Protein AF-A0A1X0TXT5-F1 (afdb_monomer)

Sequence (78 aa):
MTYINFWKQTFDYKNKSSFRDLLVCMFVNIIILVLIMALGVIVPITWENSIVNLYYIVLVLMIFP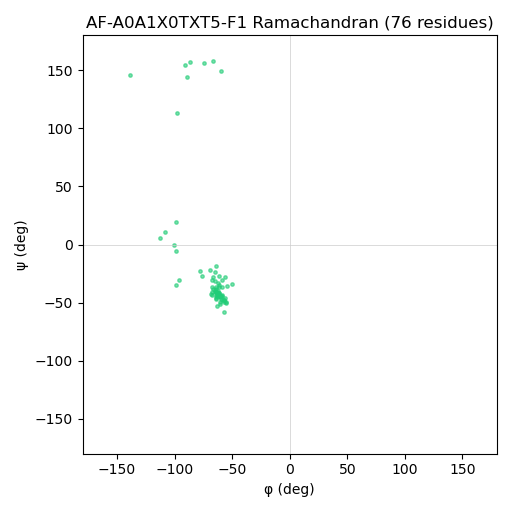MIALIVRVIKNYK

pLDDT: mean 92.25, std 4.69, range [70.38, 97.25]

Foldseek 3Di:
DDLVVLLVCLVPQPAADAVVVLVVNVVVLVVVLVVLVVVLVVDDPVCNVVSVVVSVVSVVSSVSSSVSNVSNHVVNVD

Secondary structure (DSSP, 8-state):
--HHHHHHTTT--SS---HHHHHHHHHHHHHHHHHHHHHHHHS-GGGHHHHHHHHHHHHHHHHHHHHHHHHHHHHH--

Mean predicted aligned error: 3.65 Å

Organism: Mammaliicoccus sciuri (NCBI:txid1296)

Structure (mmCIF, N/CA/C/O backbone):
data_AF-A0A1X0TXT5-F1
#
_entry.id   AF-A0A1X0TXT5-F1
#
loop_
_atom_site.group_PDB
_atom_site.id
_atom_site.type_symbol
_atom_site.label_atom_id
_atom_site.label_alt_id
_atom_site.label_comp_id
_atom_site.label_asym_id
_atom_site.label_entity_id
_atom_site.label_seq_id
_atom_site.pdbx_PDB_ins_code
_atom_site.Cartn_x
_atom_site.Cartn_y
_atom_site.Cartn_z
_atom_site.occupancy
_atom_site.B_iso_or_equiv
_atom_site.auth_seq_id
_atom_site.auth_comp_id
_atom_site.auth_asym_id
_atom_site.auth_atom_id
_atom_site.pdbx_PDB_model_num
ATOM 1 N N . MET A 1 1 ? -1.337 5.973 13.485 1.00 70.38 1 MET A N 1
ATOM 2 C CA . MET A 1 1 ? -1.129 4.619 12.925 1.00 70.38 1 MET A CA 1
ATOM 3 C C . MET A 1 1 ? 0.171 4.574 12.116 1.00 70.38 1 MET A C 1
ATOM 5 O O . MET A 1 1 ? 0.426 5.537 11.407 1.00 70.38 1 MET A O 1
ATOM 9 N N . THR A 1 2 ? 0.999 3.521 12.200 1.00 85.94 2 THR A N 1
ATOM 10 C CA . THR A 1 2 ? 2.131 3.323 11.259 1.00 85.94 2 THR A CA 1
ATOM 11 C C . THR A 1 2 ? 1.684 2.492 10.055 1.00 85.94 2 THR A C 1
ATOM 13 O O . THR A 1 2 ? 0.761 1.685 10.171 1.00 85.94 2 THR A O 1
ATOM 16 N N . TYR A 1 3 ? 2.353 2.635 8.907 1.00 86.19 3 TYR A N 1
ATOM 17 C CA . TYR A 1 3 ? 2.001 1.869 7.704 1.00 86.19 3 TYR A CA 1
ATOM 18 C C . TYR A 1 3 ? 2.225 0.354 7.870 1.00 86.19 3 TYR A C 1
ATOM 20 O O . TYR A 1 3 ? 1.460 -0.459 7.368 1.00 86.19 3 TYR A O 1
ATOM 28 N N . ILE A 1 4 ? 3.207 -0.059 8.674 1.00 88.69 4 ILE A N 1
ATOM 29 C CA . ILE A 1 4 ? 3.396 -1.478 9.019 1.00 88.69 4 ILE A CA 1
ATOM 30 C C . ILE A 1 4 ? 2.197 -2.015 9.811 1.00 88.69 4 ILE A C 1
ATOM 32 O O . ILE A 1 4 ? 1.740 -3.131 9.569 1.00 88.69 4 ILE A O 1
ATOM 36 N N . ASN A 1 5 ? 1.656 -1.224 10.742 1.00 88.75 5 ASN A N 1
ATOM 37 C CA . ASN A 1 5 ? 0.489 -1.643 11.513 1.00 88.75 5 ASN A CA 1
ATOM 38 C C . ASN A 1 5 ? -0.759 -1.759 10.633 1.00 88.75 5 ASN A C 1
ATOM 40 O O . ASN A 1 5 ? -1.595 -2.615 10.905 1.00 88.75 5 ASN A O 1
ATOM 44 N N . PHE A 1 6 ? -0.870 -0.955 9.570 1.00 89.75 6 PHE A N 1
ATOM 45 C CA . PHE A 1 6 ? -1.949 -1.068 8.584 1.00 89.75 6 PHE A CA 1
AT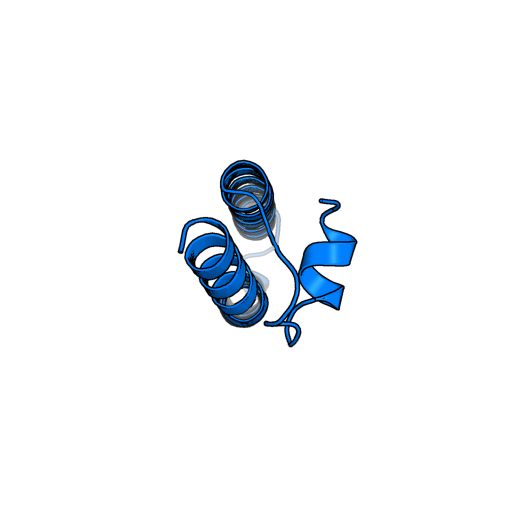OM 46 C C . PHE A 1 6 ? -1.994 -2.466 7.963 1.00 89.75 6 PHE A C 1
ATOM 48 O O . PHE A 1 6 ? -3.038 -3.113 8.006 1.00 89.75 6 PHE A O 1
ATOM 55 N N . 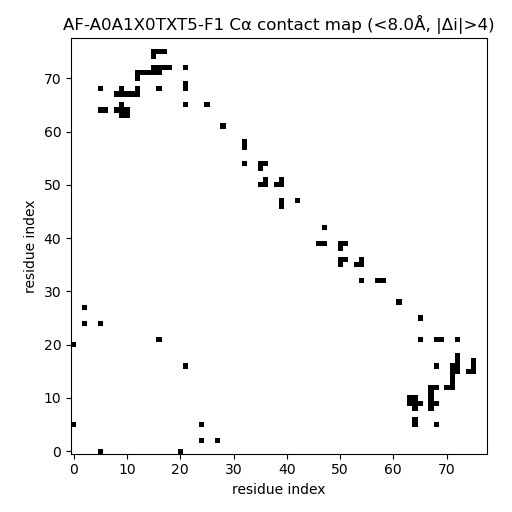TRP A 1 7 ? -0.844 -2.982 7.530 1.00 92.88 7 TRP A N 1
ATOM 56 C CA . TRP A 1 7 ? -0.730 -4.349 7.020 1.00 92.88 7 TRP A CA 1
ATOM 57 C C . TRP A 1 7 ? -0.926 -5.415 8.102 1.00 92.88 7 TRP A C 1
ATOM 59 O O . TRP A 1 7 ? -1.650 -6.386 7.889 1.00 92.88 7 TRP A O 1
ATOM 69 N N . LYS A 1 8 ? -0.348 -5.238 9.298 1.00 93.31 8 LYS A N 1
ATOM 70 C CA . LYS A 1 8 ? -0.521 -6.206 10.401 1.00 93.31 8 LYS A CA 1
ATOM 71 C C . LYS A 1 8 ? -1.976 -6.354 10.848 1.00 93.31 8 LYS A C 1
ATOM 73 O O . LYS A 1 8 ? -2.359 -7.405 11.347 1.00 93.31 8 LYS A O 1
ATOM 78 N N . GLN A 1 9 ? -2.782 -5.314 10.668 1.00 91.75 9 GLN A N 1
ATOM 79 C CA . GLN A 1 9 ? -4.181 -5.276 11.083 1.00 91.75 9 GLN A CA 1
ATOM 80 C C . GLN A 1 9 ? -5.153 -5.571 9.930 1.00 91.75 9 GLN A C 1
ATOM 82 O O . GLN A 1 9 ? -6.335 -5.259 10.039 1.00 91.75 9 GLN A O 1
ATOM 87 N N . THR A 1 10 ? -4.683 -6.202 8.846 1.00 91.25 10 THR A N 1
ATOM 88 C CA . THR A 1 10 ? -5.509 -6.553 7.672 1.00 91.25 10 THR A CA 1
ATOM 89 C C . THR A 1 10 ? -6.755 -7.368 8.032 1.00 91.25 10 THR A C 1
ATOM 91 O O . THR A 1 10 ? -7.805 -7.181 7.430 1.00 91.25 10 THR A O 1
ATOM 94 N N . PHE A 1 11 ? -6.657 -8.247 9.030 1.00 91.88 11 PHE A N 1
ATOM 95 C CA . PHE A 1 11 ? -7.763 -9.106 9.472 1.00 91.88 11 PHE A CA 1
ATOM 96 C C . PHE A 1 11 ? -8.346 -8.687 10.829 1.00 91.88 11 PHE A C 1
ATOM 98 O O . PHE A 1 11 ? -9.136 -9.415 11.430 1.00 91.88 11 PHE A O 1
ATOM 105 N N . ASP A 1 1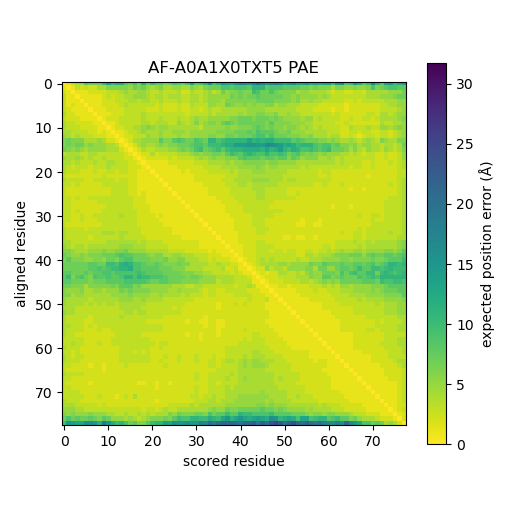2 ? -7.956 -7.516 11.333 1.00 91.06 12 ASP A N 1
ATOM 106 C CA . ASP A 1 12 ? -8.466 -6.977 12.586 1.00 91.06 12 ASP A CA 1
ATOM 107 C C . ASP A 1 12 ? -9.580 -5.959 12.325 1.00 91.06 12 ASP A C 1
ATOM 109 O O . ASP A 1 12 ? -9.357 -4.861 11.817 1.00 91.06 12 ASP A O 1
ATOM 113 N N . TYR A 1 13 ? -10.790 -6.329 12.741 1.00 89.00 13 TYR A N 1
ATOM 114 C CA . TYR A 1 13 ? -12.009 -5.528 12.608 1.00 89.00 13 TYR A CA 1
ATOM 115 C C . TYR A 1 13 ? -12.572 -5.053 13.954 1.00 89.00 13 TYR A C 1
ATOM 117 O O . TYR A 1 13 ? -13.701 -4.544 14.002 1.00 89.00 13 TYR A O 1
ATOM 125 N N . LYS A 1 14 ? -11.857 -5.300 15.059 1.00 84.75 14 LYS A N 1
ATOM 126 C CA . LYS A 1 14 ? -12.327 -5.015 16.424 1.00 84.75 14 LYS A CA 1
ATOM 127 C C . LYS A 1 14 ? -11.761 -3.706 16.958 1.00 84.75 14 LYS A C 1
ATOM 129 O O . LYS A 1 14 ? -12.460 -3.003 17.681 1.00 84.75 14 LYS A O 1
ATOM 134 N N . ASN A 1 15 ? -10.524 -3.380 16.597 1.00 85.00 15 ASN A N 1
ATOM 135 C CA . ASN A 1 15 ? -9.895 -2.143 17.044 1.00 85.00 15 ASN A CA 1
ATOM 136 C C . ASN A 1 15 ? -10.570 -0.892 16.468 1.00 85.00 15 ASN A C 1
ATOM 138 O O . ASN A 1 15 ? -11.230 -0.931 15.433 1.00 85.00 15 ASN A O 1
ATOM 142 N N . LYS A 1 16 ? -10.380 0.239 17.147 1.00 87.50 16 LYS A N 1
ATOM 143 C CA . LYS A 1 16 ? -10.844 1.550 16.683 1.00 87.50 16 LYS A CA 1
ATOM 144 C C . LYS A 1 16 ? -9.769 2.207 15.823 1.00 87.50 16 LYS A C 1
ATOM 146 O O . LYS A 1 16 ? -8.574 2.056 16.077 1.00 87.50 16 LYS A O 1
ATOM 151 N N . SER A 1 17 ? -10.178 2.932 14.791 1.00 89.31 17 SER A N 1
ATOM 152 C CA . SER A 1 17 ? -9.271 3.718 13.949 1.00 89.31 17 SER A CA 1
ATOM 153 C C . SER A 1 17 ? -9.906 5.063 13.631 1.00 89.31 17 SER A C 1
ATOM 155 O O . SER A 1 17 ? -11.126 5.168 13.517 1.00 89.31 17 SER A O 1
ATOM 157 N N . SER A 1 18 ? -9.085 6.104 13.529 1.00 91.75 18 SER A N 1
ATOM 158 C CA . SER A 1 18 ? -9.572 7.454 13.246 1.00 91.75 18 SER A CA 1
ATOM 159 C C . SER A 1 18 ? -9.692 7.698 11.741 1.00 91.75 18 SER A C 1
ATOM 161 O O . SER A 1 18 ? -8.986 7.080 10.943 1.00 91.75 18 SER A O 1
ATOM 163 N N . PHE A 1 19 ? -10.528 8.659 11.336 1.00 91.62 19 PHE A N 1
ATOM 164 C CA . PHE A 1 19 ? -10.587 9.086 9.932 1.00 91.62 19 PHE A CA 1
ATOM 165 C C . PHE A 1 19 ? -9.232 9.614 9.424 1.00 91.62 19 PHE A C 1
ATOM 167 O O . PHE A 1 19 ? -8.874 9.427 8.263 1.00 91.62 19 PHE A O 1
ATOM 174 N N . ARG A 1 20 ? -8.419 1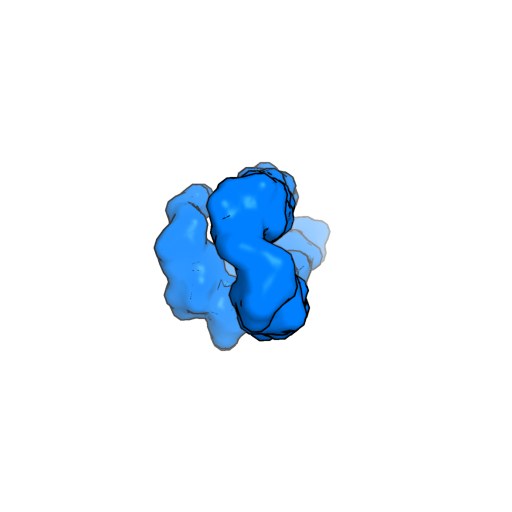0.201 10.313 1.00 91.69 20 ARG A N 1
ATOM 175 C CA . ARG A 1 20 ? -7.047 10.613 9.993 1.00 91.69 20 ARG A CA 1
ATOM 176 C C . ARG A 1 20 ? -6.167 9.420 9.610 1.00 91.69 20 ARG A C 1
ATOM 178 O O . ARG A 1 20 ? -5.386 9.538 8.672 1.00 91.69 2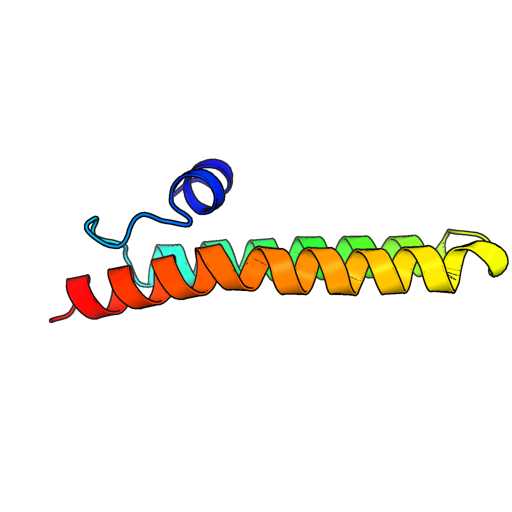0 ARG A O 1
ATOM 185 N N . ASP A 1 21 ? -6.298 8.279 10.292 1.00 91.75 21 ASP A N 1
ATOM 186 C CA . ASP A 1 21 ? -5.532 7.071 9.954 1.00 91.75 21 ASP A CA 1
ATOM 187 C C . ASP A 1 21 ? -5.906 6.541 8.560 1.00 91.75 21 ASP A C 1
ATOM 189 O O . ASP A 1 21 ? -5.022 6.109 7.820 1.00 91.75 21 ASP A O 1
ATOM 193 N N . LEU A 1 22 ? -7.188 6.633 8.180 1.00 92.88 22 LEU A N 1
ATOM 194 C CA . LEU A 1 22 ? -7.669 6.290 6.837 1.00 92.88 22 LEU A CA 1
ATOM 195 C C . LEU A 1 22 ? -7.004 7.152 5.761 1.00 92.88 22 LEU A C 1
ATOM 197 O O . LEU A 1 22 ? -6.439 6.610 4.813 1.00 92.88 22 LEU A O 1
ATOM 201 N N . LEU A 1 23 ? -7.019 8.477 5.935 1.00 94.06 23 LEU A N 1
ATOM 202 C CA . LEU A 1 23 ? -6.406 9.410 4.985 1.00 94.06 23 LEU A CA 1
ATOM 203 C C . LEU A 1 23 ? -4.900 9.176 4.837 1.00 94.06 23 LEU A C 1
ATOM 205 O O . LEU A 1 23 ? -4.393 9.142 3.719 1.00 94.06 23 LEU A O 1
ATOM 209 N N . VAL A 1 24 ? -4.190 8.971 5.951 1.00 94.06 24 VAL A N 1
ATOM 210 C CA . VAL A 1 24 ? -2.742 8.719 5.927 1.00 94.06 24 VAL A CA 1
ATOM 211 C C . VAL A 1 24 ? -2.424 7.411 5.199 1.00 94.06 24 VAL A C 1
ATOM 213 O O . VAL A 1 24 ? -1.554 7.401 4.333 1.00 94.06 24 VAL A O 1
ATOM 216 N N . CYS A 1 25 ? -3.129 6.315 5.499 1.00 94.44 25 CYS A N 1
ATOM 217 C CA . CYS A 1 25 ? -2.867 5.028 4.842 1.00 94.44 25 CYS A CA 1
ATOM 218 C C . CYS A 1 25 ? -3.219 5.067 3.349 1.00 94.44 25 CYS A C 1
ATOM 220 O O . CYS A 1 25 ? -2.470 4.536 2.531 1.00 94.44 25 CYS A O 1
ATOM 222 N N . MET A 1 26 ? -4.312 5.744 2.983 1.00 94.81 26 MET A N 1
ATOM 223 C CA . MET A 1 26 ? -4.704 5.936 1.587 1.00 94.81 26 MET A CA 1
ATOM 224 C C . MET A 1 26 ? -3.658 6.747 0.813 1.00 94.81 26 MET A C 1
ATOM 226 O O . MET A 1 26 ? -3.273 6.355 -0.286 1.00 94.81 26 MET A O 1
ATOM 230 N N . PHE A 1 27 ? -3.144 7.828 1.403 1.00 95.44 27 PHE A N 1
ATOM 231 C CA . PHE A 1 27 ? -2.085 8.635 0.800 1.00 95.44 27 PHE A CA 1
ATOM 232 C C . PHE A 1 27 ? -0.802 7.823 0.564 1.00 95.44 27 PHE A C 1
ATOM 234 O O . PHE A 1 27 ? -0.234 7.870 -0.525 1.00 95.44 27 PHE A O 1
ATOM 241 N N . VAL A 1 28 ? -0.381 7.016 1.543 1.00 95.44 28 VAL A N 1
ATOM 242 C CA . VAL A 1 28 ? 0.797 6.144 1.393 1.00 95.44 28 VAL A CA 1
ATOM 243 C C . VAL A 1 28 ? 0.579 5.071 0.319 1.00 95.44 28 VAL A C 1
ATOM 245 O O . VAL A 1 28 ? 1.481 4.835 -0.481 1.00 95.44 28 VAL A O 1
ATOM 248 N N . ASN A 1 29 ? -0.611 4.461 0.241 1.00 96.00 29 ASN A N 1
ATOM 249 C CA . ASN A 1 29 ? -0.940 3.512 -0.830 1.00 96.00 29 ASN A CA 1
ATOM 250 C C . ASN A 1 29 ? -0.814 4.161 -2.217 1.00 96.00 29 ASN A C 1
ATOM 252 O O . ASN A 1 29 ? -0.201 3.578 -3.107 1.00 96.00 29 ASN A O 1
ATOM 256 N N . ILE A 1 30 ? -1.330 5.384 -2.387 1.00 96.00 30 ILE A N 1
ATOM 257 C CA . ILE A 1 30 ? -1.210 6.133 -3.646 1.00 96.00 30 ILE A CA 1
ATOM 258 C C . ILE A 1 30 ? 0.262 6.386 -3.988 1.00 96.00 30 ILE A C 1
ATOM 260 O O . ILE A 1 30 ? 0.659 6.147 -5.125 1.00 96.00 30 ILE A O 1
ATOM 264 N N . ILE A 1 31 ? 1.085 6.806 -3.020 1.00 96.94 31 ILE A N 1
ATOM 265 C CA . ILE A 1 31 ? 2.527 7.003 -3.241 1.00 96.94 31 ILE A CA 1
ATOM 266 C C . ILE A 1 31 ? 3.181 5.715 -3.748 1.00 96.94 31 ILE A C 1
ATOM 268 O O . ILE A 1 31 ? 3.912 5.755 -4.732 1.00 96.94 31 ILE A O 1
ATOM 272 N N . ILE A 1 32 ? 2.907 4.572 -3.117 1.00 96.00 32 ILE A N 1
ATOM 273 C CA . ILE A 1 32 ? 3.483 3.285 -3.531 1.00 96.00 32 ILE A CA 1
ATOM 274 C C . ILE A 1 32 ? 3.068 2.939 -4.966 1.00 96.00 32 ILE A C 1
ATOM 276 O O . ILE A 1 32 ? 3.914 2.555 -5.770 1.00 96.00 32 ILE A O 1
ATOM 280 N N . LEU A 1 33 ? 1.792 3.120 -5.311 1.00 96.12 33 LEU A N 1
ATOM 281 C CA . LEU A 1 33 ? 1.286 2.866 -6.661 1.00 96.12 33 LEU A CA 1
ATOM 282 C C . LEU A 1 33 ? 1.941 3.781 -7.708 1.00 96.12 33 LEU A C 1
ATOM 284 O O . LEU A 1 33 ? 2.330 3.310 -8.776 1.00 96.12 33 LEU A O 1
ATOM 288 N N . VAL A 1 34 ? 2.118 5.068 -7.394 1.00 96.00 34 VAL A N 1
ATOM 289 C CA . VAL A 1 34 ? 2.822 6.025 -8.264 1.00 96.00 34 VAL A CA 1
ATOM 290 C C . VAL A 1 34 ? 4.283 5.623 -8.451 1.00 96.00 34 VAL A C 1
ATOM 292 O O . VAL A 1 34 ? 4.783 5.671 -9.571 1.00 96.00 34 VAL A O 1
ATOM 295 N N . LEU A 1 35 ? 4.961 5.180 -7.390 1.00 95.81 35 LEU A N 1
ATOM 296 C CA . LEU A 1 35 ? 6.346 4.718 -7.478 1.00 95.81 35 LEU A CA 1
ATOM 297 C C . LEU A 1 35 ? 6.477 3.474 -8.364 1.00 95.81 35 LEU A C 1
ATOM 299 O O . LEU A 1 35 ? 7.394 3.417 -9.177 1.00 95.81 35 LEU A O 1
ATOM 303 N N . ILE A 1 36 ? 5.553 2.513 -8.268 1.00 95.38 36 ILE A N 1
ATOM 304 C CA . ILE A 1 36 ? 5.554 1.330 -9.145 1.00 95.38 36 ILE A CA 1
ATOM 305 C C . ILE A 1 36 ? 5.382 1.746 -10.611 1.00 95.38 36 ILE A C 1
ATOM 307 O O . ILE A 1 36 ? 6.122 1.272 -11.469 1.00 95.38 36 ILE A O 1
ATOM 311 N N . MET A 1 37 ? 4.465 2.671 -10.903 1.00 92.31 37 MET A N 1
ATOM 312 C CA . MET A 1 37 ? 4.287 3.190 -12.265 1.00 92.31 37 MET A CA 1
ATOM 313 C C . MET A 1 37 ? 5.521 3.951 -12.760 1.00 92.31 37 MET A C 1
ATOM 315 O O . MET A 1 37 ? 5.911 3.802 -13.915 1.00 92.31 37 MET A O 1
ATOM 319 N N . ALA A 1 38 ? 6.175 4.723 -11.888 1.00 93.69 38 ALA A N 1
ATOM 320 C CA . ALA A 1 38 ? 7.404 5.436 -12.225 1.00 93.69 38 ALA A CA 1
ATOM 321 C C . ALA A 1 38 ? 8.549 4.479 -12.598 1.00 93.69 38 ALA A C 1
ATOM 323 O O . ALA A 1 38 ? 9.335 4.797 -13.489 1.00 93.69 38 ALA A O 1
ATOM 324 N N . LEU A 1 39 ? 8.619 3.286 -11.990 1.00 91.50 39 LEU A N 1
ATOM 325 C CA . LEU A 1 39 ? 9.571 2.248 -12.408 1.00 91.50 39 LEU A CA 1
ATOM 326 C C . LEU A 1 39 ? 9.329 1.805 -13.855 1.00 91.50 39 LEU A C 1
ATOM 328 O O . LEU A 1 39 ? 10.294 1.561 -14.575 1.00 91.50 39 LEU A O 1
ATOM 332 N N . GLY A 1 40 ? 8.070 1.774 -14.300 1.00 88.25 40 GLY A N 1
ATOM 333 C CA . GLY A 1 40 ? 7.685 1.458 -15.678 1.00 88.25 40 GLY A CA 1
ATOM 334 C C . GLY A 1 40 ? 8.342 2.358 -16.730 1.00 88.25 40 GLY A C 1
ATOM 335 O O . GLY A 1 40 ? 8.596 1.908 -17.838 1.00 88.25 40 GLY A O 1
ATOM 336 N N . VAL A 1 41 ? 8.678 3.602 -16.370 1.00 88.81 41 VAL A N 1
ATOM 337 C CA . VAL A 1 41 ? 9.347 4.567 -17.263 1.00 88.81 41 VAL A CA 1
ATOM 338 C C . VAL A 1 41 ? 10.841 4.263 -17.427 1.00 88.81 41 VAL A C 1
ATOM 340 O O . VAL A 1 41 ? 11.442 4.621 -18.435 1.00 88.81 41 VAL A O 1
ATOM 343 N N . ILE A 1 42 ? 11.456 3.629 -16.425 1.00 90.88 42 ILE A N 1
ATOM 344 C CA . ILE A 1 42 ? 12.909 3.413 -16.359 1.00 90.88 42 ILE A CA 1
ATOM 345 C C . ILE A 1 42 ? 13.285 2.022 -16.886 1.00 90.88 42 ILE A C 1
ATOM 347 O O . ILE A 1 42 ? 14.385 1.830 -17.406 1.00 90.88 42 ILE A O 1
ATOM 351 N N . VAL A 1 43 ? 12.400 1.034 -16.733 1.00 90.69 43 VAL A N 1
ATOM 352 C CA . VAL A 1 43 ? 12.679 -0.345 -17.149 1.00 90.69 43 VAL A CA 1
ATOM 353 C C . VAL A 1 43 ? 12.615 -0.520 -18.674 1.00 90.69 43 VAL A C 1
ATOM 355 O O . VAL A 1 43 ? 11.923 0.228 -19.363 1.00 90.69 43 VAL A O 1
ATOM 358 N N . PRO A 1 44 ? 13.295 -1.539 -19.230 1.00 92.19 44 PRO A N 1
ATOM 359 C CA . PRO A 1 44 ? 13.157 -1.887 -20.641 1.00 92.19 44 PRO A CA 1
ATOM 360 C C . PRO A 1 44 ? 11.710 -2.247 -21.010 1.00 92.19 44 PRO A C 1
ATOM 362 O O . PRO A 1 44 ? 11.010 -2.870 -20.215 1.00 92.19 44 PRO A O 1
ATOM 365 N N . ILE A 1 45 ? 11.305 -1.975 -22.257 1.00 88.81 45 ILE A N 1
ATOM 366 C CA . ILE A 1 45 ? 9.969 -2.307 -22.804 1.00 88.81 45 ILE A CA 1
ATOM 367 C C . ILE A 1 45 ? 9.564 -3.771 -22.564 1.00 88.81 45 ILE A C 1
ATOM 369 O O . ILE A 1 45 ? 8.404 -4.069 -22.301 1.00 88.81 45 ILE A O 1
ATOM 373 N N . THR A 1 46 ? 10.516 -4.708 -22.582 1.00 93.31 46 THR A N 1
ATOM 374 C CA . THR A 1 46 ? 10.237 -6.131 -22.322 1.00 93.31 46 THR A CA 1
ATOM 375 C C . THR A 1 46 ? 9.732 -6.414 -20.902 1.00 93.31 46 THR A C 1
ATOM 377 O O . THR A 1 46 ? 9.135 -7.462 -20.670 1.00 93.31 46 THR A O 1
ATOM 380 N N . TRP A 1 47 ? 9.942 -5.492 -19.958 1.00 93.75 47 TRP A N 1
ATOM 381 C CA . TRP A 1 47 ? 9.512 -5.592 -18.561 1.00 93.75 47 TRP A CA 1
ATOM 382 C C . TRP A 1 47 ? 8.217 -4.834 -18.265 1.00 93.75 47 TRP A C 1
ATOM 384 O O . TRP A 1 47 ? 7.695 -4.961 -17.158 1.00 93.75 47 TRP A O 1
ATOM 394 N N . GLU A 1 48 ? 7.671 -4.086 -19.225 1.00 90.06 48 GLU A N 1
ATOM 395 C CA . GLU A 1 48 ? 6.482 -3.252 -19.025 1.00 90.06 48 GLU A CA 1
ATOM 396 C C . GLU A 1 48 ? 5.301 -4.072 -18.483 1.00 90.06 48 GLU A C 1
ATOM 398 O O . GLU A 1 48 ? 4.755 -3.753 -17.427 1.00 90.06 48 GLU A O 1
ATOM 403 N N . ASN A 1 49 ? 4.994 -5.213 -19.114 1.00 93.06 49 ASN A N 1
ATOM 404 C CA . ASN A 1 49 ? 3.945 -6.126 -18.646 1.00 93.06 49 ASN A CA 1
ATOM 405 C C . ASN A 1 49 ? 4.194 -6.645 -17.224 1.00 93.06 49 ASN A C 1
ATOM 407 O O . ASN A 1 49 ? 3.251 -6.805 -16.451 1.00 93.06 49 ASN A O 1
ATOM 411 N N . SER A 1 50 ? 5.449 -6.896 -16.852 1.00 94.19 50 SER A N 1
ATOM 412 C CA . SER A 1 50 ? 5.796 -7.341 -15.500 1.00 94.19 50 SER A CA 1
ATOM 413 C C . SER A 1 50 ? 5.543 -6.243 -14.465 1.00 94.19 50 SER A C 1
ATOM 415 O O . SER A 1 50 ? 5.010 -6.534 -13.395 1.00 94.19 50 SER A O 1
ATOM 417 N N . ILE A 1 51 ? 5.867 -4.984 -14.782 1.00 94.94 51 ILE A N 1
ATOM 418 C CA . ILE A 1 51 ? 5.592 -3.836 -13.904 1.00 94.94 51 ILE A CA 1
ATOM 419 C C . ILE A 1 51 ? 4.091 -3.586 -13.774 1.00 94.94 51 ILE A C 1
ATOM 421 O O . ILE A 1 51 ? 3.598 -3.393 -12.664 1.00 94.94 51 ILE A O 1
ATOM 425 N N . VAL A 1 52 ? 3.349 -3.645 -14.878 1.00 94.50 52 VAL A N 1
ATOM 426 C CA . VAL A 1 52 ? 1.890 -3.492 -14.870 1.00 94.50 52 VAL A CA 1
ATOM 427 C C . VAL A 1 52 ? 1.229 -4.613 -14.057 1.00 94.50 52 VAL A C 1
ATOM 429 O O . VAL A 1 52 ? 0.370 -4.349 -13.217 1.00 94.50 52 VAL A O 1
ATOM 432 N N . ASN A 1 53 ? 1.674 -5.863 -14.214 1.00 96.00 53 ASN A N 1
ATOM 433 C CA . ASN A 1 53 ? 1.189 -6.977 -13.396 1.00 96.00 53 ASN A CA 1
ATOM 434 C C . ASN A 1 53 ? 1.512 -6.779 -11.909 1.00 96.00 53 ASN A C 1
ATOM 436 O O . ASN A 1 53 ? 0.650 -7.004 -11.059 1.00 96.00 53 ASN A O 1
ATOM 440 N N . LEU A 1 54 ? 2.723 -6.315 -11.585 1.00 95.94 54 LEU A N 1
ATOM 441 C CA . LEU A 1 54 ? 3.110 -5.982 -10.215 1.00 95.94 54 LEU A CA 1
ATOM 442 C C . LEU A 1 54 ? 2.212 -4.884 -9.630 1.00 95.94 54 LEU A C 1
ATOM 444 O O . LEU A 1 54 ? 1.751 -5.021 -8.497 1.00 95.94 54 LEU A O 1
ATOM 448 N N . TYR A 1 55 ? 1.924 -3.831 -10.400 1.00 96.50 55 TYR A N 1
ATOM 449 C CA . TYR A 1 55 ? 1.001 -2.768 -10.006 1.00 96.50 55 TYR A CA 1
ATOM 450 C C . TYR A 1 55 ? -0.367 -3.338 -9.623 1.00 96.50 55 TYR A C 1
ATOM 452 O O . TYR A 1 55 ? -0.867 -3.056 -8.533 1.00 96.50 55 TYR A O 1
ATOM 460 N N . TYR A 1 56 ? -0.948 -4.190 -10.473 1.00 96.75 56 TYR A N 1
ATOM 461 C CA . TYR A 1 56 ? -2.251 -4.793 -10.197 1.00 96.75 56 TYR A CA 1
ATOM 462 C C . TYR A 1 56 ? -2.234 -5.727 -8.985 1.00 96.75 56 TYR A C 1
ATOM 464 O O . TYR A 1 56 ? -3.164 -5.687 -8.179 1.00 96.75 56 TYR A O 1
ATOM 472 N N . ILE A 1 57 ? -1.177 -6.522 -8.800 1.00 97.25 57 ILE A N 1
ATOM 473 C CA . ILE A 1 57 ? -1.023 -7.378 -7.615 1.00 97.25 57 ILE A CA 1
ATOM 474 C C . ILE A 1 57 ? -0.997 -6.526 -6.344 1.00 97.25 57 ILE A C 1
ATOM 476 O O . ILE A 1 57 ? -1.740 -6.800 -5.401 1.00 97.25 57 ILE A O 1
ATOM 480 N N . VAL A 1 58 ? -0.174 -5.475 -6.316 1.00 96.31 58 VAL A N 1
ATOM 481 C CA . VAL A 1 58 ? -0.06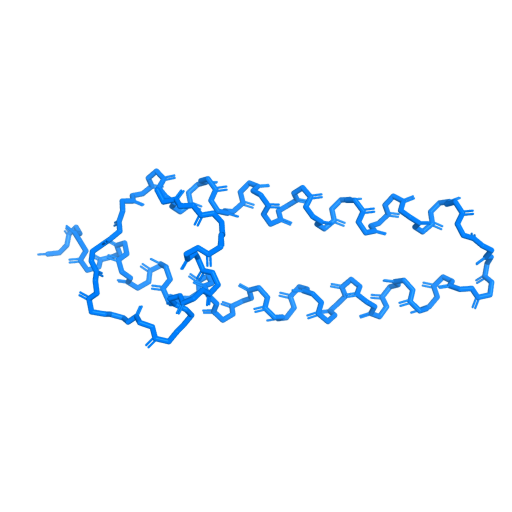6 -4.585 -5.153 1.00 96.31 58 VAL A CA 1
ATOM 482 C C . VAL A 1 58 ? -1.393 -3.881 -4.882 1.00 96.31 58 VAL A C 1
ATOM 484 O O . VAL A 1 58 ? -1.824 -3.827 -3.729 1.00 96.31 58 VAL A O 1
ATOM 487 N N . LEU A 1 59 ? -2.075 -3.407 -5.928 1.00 95.94 59 LEU A N 1
ATOM 488 C CA . LEU A 1 59 ? -3.389 -2.780 -5.815 1.00 95.94 59 LEU A CA 1
ATOM 489 C C . LEU A 1 59 ? -4.395 -3.727 -5.155 1.00 95.94 59 LEU A C 1
ATOM 491 O O . LEU A 1 59 ? -5.037 -3.342 -4.180 1.00 95.94 59 LEU A O 1
ATOM 495 N N . VAL A 1 60 ? -4.490 -4.976 -5.623 1.00 96.44 60 VAL A N 1
ATOM 496 C CA . VAL A 1 60 ? -5.396 -5.980 -5.043 1.00 96.44 60 VAL A CA 1
ATOM 497 C C . VAL A 1 60 ? -5.028 -6.294 -3.592 1.00 96.44 60 VAL A C 1
ATOM 499 O O . VAL A 1 60 ? -5.908 -6.340 -2.734 1.00 96.44 60 VAL A O 1
ATOM 502 N N . LEU A 1 61 ? -3.739 -6.453 -3.279 1.00 95.56 61 LEU A N 1
ATOM 503 C CA . LEU A 1 61 ? -3.288 -6.718 -1.911 1.00 95.56 61 LEU A CA 1
ATOM 504 C C . LEU A 1 61 ? -3.649 -5.584 -0.943 1.00 95.56 61 LEU A C 1
ATOM 506 O O . LEU A 1 61 ? -4.010 -5.859 0.199 1.00 95.56 61 LEU A O 1
ATOM 510 N N . MET A 1 62 ? -3.601 -4.324 -1.386 1.00 95.88 62 MET A N 1
ATOM 511 C CA . MET A 1 62 ? -3.957 -3.161 -0.563 1.00 95.88 62 MET A CA 1
ATOM 512 C C . MET A 1 62 ? -5.457 -3.066 -0.249 1.00 95.88 62 MET A C 1
ATOM 514 O O . MET A 1 62 ? -5.825 -2.437 0.747 1.00 95.88 62 MET A O 1
ATOM 518 N N . ILE A 1 63 ? -6.329 -3.691 -1.050 1.00 94.38 63 ILE A N 1
ATOM 519 C CA . ILE A 1 63 ? -7.783 -3.668 -0.822 1.00 94.38 63 ILE A CA 1
ATOM 520 C C . ILE A 1 63 ? -8.132 -4.309 0.527 1.00 94.38 63 ILE A C 1
ATOM 522 O O . ILE A 1 63 ? -8.943 -3.758 1.272 1.00 94.38 63 ILE A O 1
ATOM 526 N N . PHE A 1 64 ? -7.494 -5.427 0.885 1.00 94.50 64 PHE A N 1
ATOM 527 C CA . PHE A 1 64 ? -7.785 -6.149 2.127 1.00 94.50 64 PHE A CA 1
ATOM 528 C C . PHE A 1 64 ? -7.614 -5.278 3.389 1.00 94.50 64 PHE A C 1
ATOM 530 O O . PHE A 1 64 ? -8.598 -5.086 4.115 1.00 94.50 64 PHE A O 1
ATOM 537 N N . PRO A 1 65 ? -6.431 -4.688 3.664 1.00 94.19 65 PRO A N 1
ATOM 538 C CA . PRO A 1 65 ? -6.259 -3.825 4.827 1.00 94.19 65 PRO A CA 1
ATOM 539 C C . PRO A 1 65 ? -7.073 -2.531 4.731 1.00 94.19 65 PRO A C 1
ATOM 541 O O . PRO A 1 65 ? -7.488 -2.007 5.767 1.00 94.19 65 PRO A O 1
ATOM 544 N N . MET A 1 66 ? -7.367 -2.029 3.522 1.00 95.50 66 MET A N 1
ATOM 545 C CA . MET A 1 66 ? -8.249 -0.868 3.350 1.00 95.50 66 MET A CA 1
ATOM 546 C C . MET A 1 66 ? -9.675 -1.154 3.819 1.00 95.50 66 MET A C 1
ATOM 548 O O . MET A 1 66 ? -10.232 -0.348 4.563 1.00 95.50 66 MET A O 1
ATOM 552 N N . ILE A 1 67 ? -10.251 -2.302 3.453 1.00 94.88 67 ILE A N 1
ATOM 553 C CA . ILE A 1 67 ? -11.589 -2.699 3.913 1.00 94.88 67 ILE A CA 1
ATOM 554 C C . ILE A 1 67 ? -11.611 -2.793 5.441 1.00 94.88 67 ILE A C 1
ATOM 556 O O . ILE A 1 67 ? -12.502 -2.233 6.083 1.00 94.88 67 ILE A O 1
ATOM 560 N N . ALA A 1 68 ? -10.614 -3.445 6.044 1.00 94.38 68 ALA A N 1
ATOM 561 C CA . ALA A 1 68 ? -10.527 -3.549 7.498 1.00 94.38 68 ALA A CA 1
ATOM 562 C C . ALA A 1 68 ? -10.401 -2.181 8.179 1.00 94.38 68 ALA A C 1
ATOM 564 O O . ALA A 1 68 ? -11.066 -1.921 9.183 1.00 94.38 68 ALA A O 1
ATOM 565 N N . LEU A 1 69 ? -9.597 -1.269 7.628 1.00 94.69 69 LEU A N 1
ATOM 566 C CA . LEU A 1 69 ? -9.472 0.090 8.149 1.00 94.69 69 LEU A CA 1
ATOM 567 C C . LEU A 1 69 ? -10.790 0.870 8.038 1.00 94.69 69 LEU A C 1
ATOM 569 O O . LEU A 1 69 ? -11.202 1.479 9.022 1.00 94.69 69 LEU A O 1
ATOM 573 N N . ILE A 1 70 ? -11.490 0.794 6.902 1.00 94.00 70 ILE A N 1
ATOM 574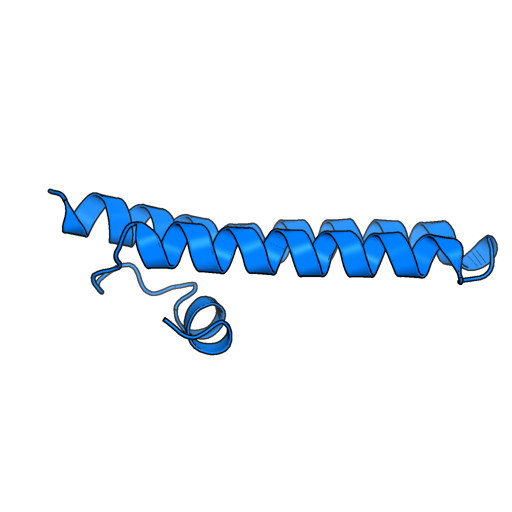 C CA . ILE A 1 70 ? -12.798 1.441 6.700 1.00 94.00 70 ILE A CA 1
ATOM 575 C C . ILE A 1 70 ? -13.817 0.938 7.727 1.00 94.00 70 ILE A C 1
ATOM 577 O O . ILE A 1 70 ? -14.475 1.741 8.386 1.00 94.00 70 ILE A O 1
ATOM 581 N N . VAL A 1 71 ? -13.914 -0.380 7.925 1.00 94.25 71 VAL A N 1
ATOM 582 C CA . VAL A 1 71 ? -14.829 -0.968 8.917 1.00 94.25 71 VAL A CA 1
ATOM 583 C C . VAL A 1 71 ? -14.527 -0.447 10.324 1.00 94.25 71 VAL A C 1
ATOM 585 O O . VAL A 1 71 ? -15.449 -0.103 11.064 1.00 94.25 71 VAL A O 1
ATOM 588 N N . ARG A 1 72 ? -13.248 -0.358 10.701 1.00 93.69 72 ARG A N 1
ATOM 589 C CA . ARG A 1 72 ? -12.832 0.150 12.018 1.00 93.69 72 ARG A CA 1
ATOM 590 C C . ARG A 1 72 ? -13.109 1.634 12.205 1.00 93.69 72 ARG A C 1
ATOM 592 O O . ARG A 1 72 ? -13.479 2.043 13.303 1.00 93.69 72 ARG A O 1
ATOM 599 N N . VAL A 1 73 ? -12.960 2.425 11.146 1.00 94.31 73 VAL A N 1
ATOM 600 C CA . VAL A 1 73 ? -13.324 3.846 11.133 1.00 94.31 73 VAL A CA 1
ATOM 601 C C . VAL A 1 73 ? -14.828 3.985 11.349 1.00 94.31 73 VAL A C 1
ATOM 603 O O . VAL A 1 73 ? -15.231 4.641 12.301 1.00 94.31 73 VAL A O 1
ATOM 606 N N . ILE A 1 74 ? -15.662 3.304 10.555 1.00 92.62 74 ILE A N 1
ATOM 607 C CA . ILE A 1 74 ? -17.131 3.364 10.677 1.00 92.62 74 ILE A CA 1
ATOM 608 C C . ILE A 1 74 ? -17.585 2.982 12.091 1.00 92.62 74 ILE A C 1
ATOM 610 O O . ILE A 1 74 ? -18.388 3.688 12.693 1.00 92.62 74 ILE A O 1
ATOM 614 N N . LYS A 1 75 ? -17.035 1.899 12.654 1.00 90.50 75 LYS A N 1
ATOM 615 C CA . LYS A 1 75 ? -17.339 1.464 14.027 1.00 90.50 75 LYS A CA 1
ATOM 616 C C . LYS A 1 75 ? -16.887 2.445 15.107 1.00 90.50 75 LYS A C 1
ATOM 618 O O . LYS A 1 75 ? -17.403 2.383 16.211 1.00 90.50 75 LYS A O 1
ATOM 623 N N . ASN A 1 76 ? -15.899 3.293 14.839 1.00 91.50 76 ASN A N 1
ATOM 624 C CA . ASN A 1 76 ? -15.431 4.277 15.811 1.00 91.50 76 ASN A CA 1
ATOM 625 C C . ASN A 1 76 ? -16.359 5.501 15.903 1.00 91.50 76 ASN A C 1
ATOM 627 O O . ASN A 1 76 ? -16.355 6.179 16.926 1.00 91.50 76 ASN A O 1
ATOM 631 N N . TYR A 1 77 ? -17.137 5.775 14.851 1.00 83.94 77 TYR A N 1
ATOM 632 C CA . TYR A 1 77 ? -18.108 6.875 14.792 1.00 83.94 77 TYR A CA 1
ATOM 633 C C . TYR A 1 77 ? -19.561 6.424 15.024 1.00 83.94 77 TYR A C 1
ATOM 635 O O . TYR A 1 77 ? -20.462 7.259 14.980 1.00 83.94 77 TYR A O 1
ATOM 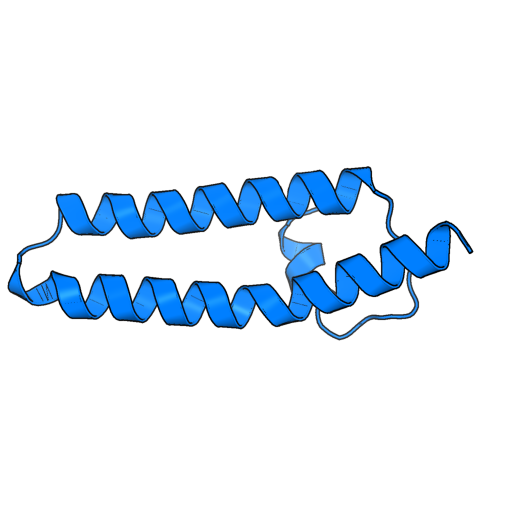643 N N . LYS A 1 78 ? -19.784 5.124 15.248 1.00 70.81 78 LYS A N 1
ATOM 644 C CA . LYS A 1 78 ? -21.073 4.532 15.620 1.00 70.81 78 LYS A CA 1
ATOM 645 C C . LYS A 1 78 ? -21.093 4.240 17.116 1.00 70.81 78 LYS A C 1
ATOM 647 O O . LYS A 1 78 ? -22.159 4.464 17.721 1.00 70.81 78 LYS A O 1
#

Radius of gyration: 14.88 Å; Cα contacts (8 Å, |Δi|>4): 58; chains: 1; bounding box: 34×20×40 Å

Solvent-accessible surface area (backbone atoms only — not comparable to full-atom values): 4355 Å² total; per-residue (Å²): 128,56,74,68,53,45,60,76,35,32,86,46,66,81,59,76,41,52,70,67,45,53,54,53,52,52,50,53,52,51,51,53,54,52,52,48,54,54,47,49,74,73,49,60,79,91,46,38,66,58,41,54,50,49,46,54,52,52,54,58,61,50,49,51,28,48,53,22,48,51,54,10,25,56,61,59,78,106